Protein AF-A0A916G0N4-F1 (afdb_monomer_lite)

Foldseek 3Di:
DPPPDQDQADQLVVLVVCCVPPNLLRSQLSLLVSCVSLQNVVSSVVSNVCSPVLLVVLVVVLVVVLVVCVVVVHDPVVNVCSNLVSVLVSQLSSQLSSVQVNQSNVCCVVPNNPCRNVDDTDSPVSNVRSNVSSVVVSVVVVVVVVVVVD

pLDDT: mean 86.45, std 9.62, range [40.56, 96.0]

Sequence (150 aa):
MDEQKPLNPWEPYRLLSYFMFITIFGSGILLGINWKRLGKPEWMWKTILLSIFLPAAMIAGPMVFVLNAIETGLPEWLALLGILLPISINFAYLWSLTWLQNGAFQKFKAEGAAVLPGYVYDFQKAIVYGVLGAIGITVAVTVFISFLNG

Structure (mmCIF, N/CA/C/O backbone):
data_AF-A0A916G0N4-F1
#
_entry.id   AF-A0A916G0N4-F1
#
loop_
_atom_site.group_PDB
_atom_site.id
_atom_site.type_symbol
_atom_site.label_atom_id
_atom_site.label_alt_id
_atom_site.label_comp_id
_atom_site.label_asym_id
_atom_site.label_entity_id
_atom_site.label_seq_id
_atom_site.pdbx_PDB_ins_code
_atom_site.Cartn_x
_atom_site.Cartn_y
_atom_site.Cartn_z
_atom_site.occupancy
_atom_site.B_iso_or_equiv
_atom_site.auth_seq_id
_atom_site.auth_comp_id
_atom_site.auth_asym_id
_atom_site.auth_atom_id
_atom_site.pdbx_PDB_model_num
ATOM 1 N N . MET A 1 1 ? 6.343 -8.684 -35.056 1.00 42.94 1 MET A N 1
ATOM 2 C CA . MET A 1 1 ? 6.366 -8.526 -33.589 1.00 42.94 1 MET A CA 1
ATOM 3 C C . MET A 1 1 ? 6.252 -7.043 -33.339 1.00 42.94 1 MET A C 1
ATOM 5 O O . MET A 1 1 ? 7.209 -6.341 -33.631 1.00 42.94 1 MET A O 1
ATOM 9 N N . ASP A 1 2 ? 5.073 -6.562 -32.948 1.00 40.56 2 ASP A N 1
ATOM 10 C CA . ASP A 1 2 ? 4.893 -5.136 -32.682 1.00 4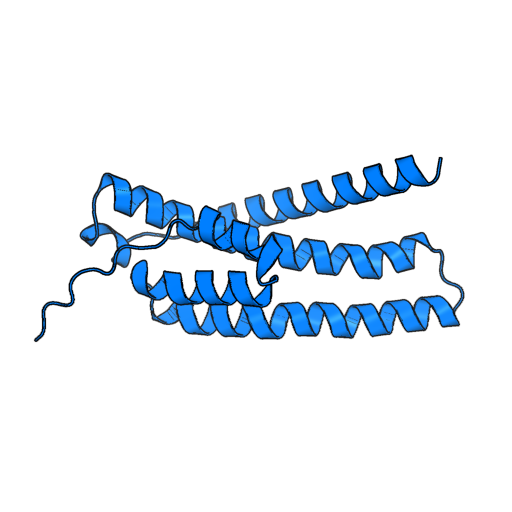0.56 2 ASP A CA 1
ATOM 11 C C . ASP A 1 2 ? 5.789 -4.732 -31.516 1.00 40.56 2 ASP A C 1
ATOM 13 O O . ASP A 1 2 ? 5.695 -5.279 -30.415 1.00 40.56 2 ASP A O 1
ATOM 17 N N . GLU A 1 3 ? 6.687 -3.796 -31.795 1.00 45.19 3 GLU A N 1
ATOM 18 C CA . GLU A 1 3 ? 7.539 -3.142 -30.818 1.00 45.19 3 GLU A CA 1
ATOM 19 C C . GLU A 1 3 ? 6.612 -2.384 -29.858 1.00 45.19 3 GLU A C 1
ATOM 21 O O . GLU A 1 3 ? 6.121 -1.288 -30.142 1.00 45.19 3 GLU A O 1
ATOM 26 N N . GLN A 1 4 ? 6.250 -3.031 -28.749 1.00 53.53 4 GLN A N 1
ATOM 27 C CA . GLN A 1 4 ? 5.367 -2.452 -27.749 1.00 53.53 4 GLN A CA 1
ATOM 28 C C . GLN A 1 4 ? 6.076 -1.222 -27.179 1.00 53.53 4 GLN A C 1
ATOM 30 O O . GLN A 1 4 ? 6.997 -1.350 -26.371 1.00 53.53 4 GLN A O 1
ATOM 35 N N . LYS A 1 5 ? 5.675 -0.022 -27.625 1.00 56.94 5 LYS A N 1
ATOM 36 C CA . LYS A 1 5 ? 6.181 1.236 -27.065 1.00 56.94 5 LYS A CA 1
ATOM 37 C C . LYS A 1 5 ? 6.083 1.147 -25.539 1.00 56.94 5 LYS A C 1
ATOM 39 O O . LYS A 1 5 ? 4.991 0.855 -25.038 1.00 56.94 5 LYS A O 1
ATOM 44 N N . PRO A 1 6 ? 7.180 1.381 -24.800 1.00 61.38 6 PRO A N 1
ATOM 45 C CA . PRO A 1 6 ? 7.157 1.258 -23.354 1.00 61.38 6 PRO A CA 1
ATOM 46 C C . PRO A 1 6 ? 6.121 2.233 -22.793 1.00 61.38 6 PRO A C 1
ATOM 48 O O . PRO A 1 6 ? 6.208 3.447 -22.987 1.00 61.38 6 PRO A O 1
ATOM 51 N N . LEU A 1 7 ? 5.093 1.688 -22.142 1.00 75.75 7 LEU A N 1
ATOM 52 C CA . LEU A 1 7 ? 4.059 2.488 -21.500 1.00 75.75 7 LEU A CA 1
ATOM 53 C C . LEU A 1 7 ? 4.699 3.270 -20.356 1.00 75.75 7 LEU A C 1
ATOM 55 O O . LEU A 1 7 ? 5.251 2.672 -19.437 1.00 75.75 7 LEU A O 1
ATOM 59 N N . ASN A 1 8 ? 4.588 4.597 -20.396 1.00 88.25 8 ASN A N 1
ATOM 60 C CA . ASN A 1 8 ? 5.119 5.461 -19.348 1.00 88.25 8 ASN A CA 1
ATOM 61 C C . ASN A 1 8 ? 4.451 5.109 -17.996 1.00 88.25 8 ASN A C 1
ATOM 63 O O . ASN A 1 8 ? 3.211 5.188 -17.907 1.00 88.25 8 ASN A O 1
ATOM 67 N N . PRO A 1 9 ? 5.214 4.675 -16.973 1.00 92.62 9 PRO A N 1
ATOM 68 C CA . PRO A 1 9 ? 4.667 4.391 -15.657 1.00 92.62 9 PRO A CA 1
ATOM 69 C C . PRO A 1 9 ? 4.053 5.637 -15.029 1.00 92.62 9 PRO A C 1
ATOM 71 O O . PRO A 1 9 ? 4.513 6.761 -15.226 1.00 92.62 9 PRO A O 1
ATOM 74 N N . TRP A 1 10 ? 2.990 5.435 -14.263 1.00 94.69 10 TRP A N 1
ATOM 75 C CA . TRP A 1 10 ? 2.390 6.512 -13.493 1.00 94.69 10 TRP A CA 1
ATOM 76 C C . TRP A 1 10 ? 3.190 6.765 -12.220 1.00 94.69 10 TRP A C 1
ATOM 78 O O . TRP A 1 10 ? 3.745 5.836 -11.630 1.00 94.69 10 TRP A O 1
ATOM 88 N N . GLU A 1 11 ? 3.193 8.021 -11.776 1.00 95.19 11 GLU A N 1
ATOM 89 C CA . GLU A 1 11 ? 3.809 8.420 -10.515 1.00 95.19 11 GLU A CA 1
ATOM 90 C C . GLU A 1 11 ? 3.076 7.766 -9.327 1.00 95.19 11 GLU A C 1
ATOM 92 O O . GLU A 1 11 ? 1.906 8.081 -9.086 1.00 95.19 11 GLU A O 1
ATOM 97 N N . PRO A 1 12 ? 3.728 6.874 -8.557 1.00 94.44 12 PRO A N 1
ATOM 98 C CA . PRO A 1 12 ? 3.033 6.062 -7.557 1.00 94.44 12 PRO A CA 1
ATOM 99 C C . PRO A 1 12 ? 2.393 6.883 -6.437 1.00 94.44 12 PRO A C 1
ATOM 101 O O . PRO A 1 12 ? 1.267 6.599 -6.043 1.00 94.44 12 PRO A O 1
ATOM 104 N N . TYR A 1 13 ? 3.053 7.944 -5.963 1.00 92.62 13 TYR A N 1
ATOM 105 C CA . TYR A 1 13 ? 2.492 8.811 -4.919 1.00 92.62 13 TYR A CA 1
ATOM 106 C C . TYR A 1 13 ? 1.250 9.579 -5.377 1.00 92.62 13 TYR A C 1
ATOM 108 O O . TYR A 1 13 ? 0.370 9.865 -4.566 1.00 92.62 13 TYR A O 1
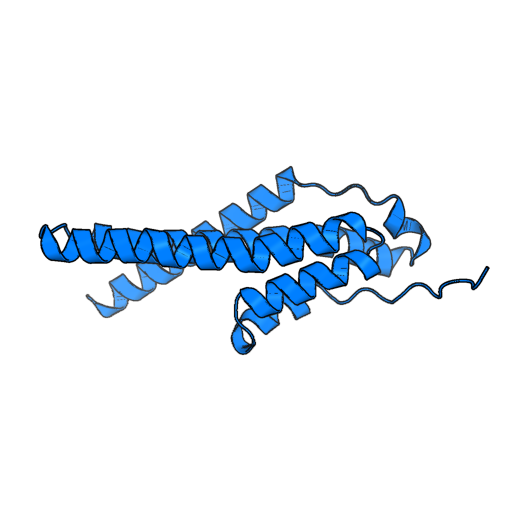ATOM 116 N N . ARG A 1 14 ? 1.127 9.854 -6.680 1.00 91.25 14 ARG A N 1
ATOM 117 C CA . ARG A 1 14 ? -0.097 10.413 -7.260 1.00 91.25 14 ARG A CA 1
ATOM 118 C C . ARG A 1 14 ? -1.225 9.380 -7.299 1.00 91.25 14 ARG A C 1
ATOM 120 O O . ARG A 1 14 ? -2.378 9.732 -7.097 1.00 91.25 14 ARG A O 1
ATOM 127 N N . LEU A 1 15 ? -0.911 8.104 -7.534 1.00 90.25 15 LEU A N 1
ATOM 128 C CA . LEU A 1 15 ? -1.906 7.027 -7.446 1.00 90.25 15 LEU A CA 1
ATOM 129 C C . LEU A 1 15 ? -2.354 6.780 -6.006 1.00 90.25 15 LEU A C 1
ATOM 131 O O . LEU A 1 15 ? -3.533 6.518 -5.755 1.00 90.25 15 LEU A O 1
ATOM 135 N N . LEU A 1 16 ? -1.413 6.892 -5.065 1.00 88.44 16 LEU A N 1
ATOM 136 C CA . LEU A 1 16 ? -1.713 6.858 -3.648 1.00 88.44 16 LEU A CA 1
ATOM 137 C C . LEU A 1 16 ? -2.668 7.994 -3.294 1.00 88.44 16 LEU A C 1
ATOM 139 O O . LEU A 1 16 ? -3.721 7.693 -2.767 1.00 88.44 16 LEU A O 1
ATOM 143 N N . SER A 1 17 ? -2.391 9.256 -3.640 1.00 84.94 17 SER A N 1
ATOM 144 C CA . SER A 1 17 ? -3.253 10.388 -3.246 1.00 84.94 17 SER A CA 1
ATOM 145 C C . SER A 1 17 ? -4.711 10.271 -3.712 1.00 84.94 17 SER A C 1
ATOM 147 O O . SER A 1 17 ? -5.602 10.828 -3.071 1.00 84.94 17 SER A O 1
ATOM 149 N N . TYR A 1 18 ? -4.988 9.480 -4.755 1.00 81.69 18 TYR A N 1
ATOM 150 C CA . TYR A 1 18 ? -6.356 9.145 -5.141 1.00 81.69 18 TYR A CA 1
ATOM 151 C C . TYR A 1 18 ? -7.131 8.345 -4.083 1.00 81.69 18 TYR A C 1
ATOM 153 O O . TYR A 1 18 ? -8.357 8.328 -4.155 1.00 81.69 18 TYR A O 1
ATOM 161 N N . PHE A 1 19 ? -6.490 7.776 -3.056 1.00 79.62 19 PHE A N 1
ATOM 162 C CA . PHE A 1 19 ? -7.173 7.014 -2.002 1.00 79.62 19 PHE A CA 1
ATOM 163 C C . PHE A 1 19 ? -8.196 7.894 -1.273 1.00 79.62 19 PHE A C 1
ATOM 165 O O . PHE A 1 19 ? -9.226 7.394 -0.824 1.00 79.62 19 PHE A O 1
ATOM 172 N N . MET A 1 20 ? -7.941 9.209 -1.236 1.00 68.94 20 MET A N 1
ATOM 173 C CA . MET A 1 20 ? -8.834 10.236 -0.696 1.00 68.94 20 MET A CA 1
ATOM 174 C C . MET A 1 20 ? -10.148 10.381 -1.481 1.00 68.94 20 MET A C 1
ATOM 176 O O . MET A 1 20 ? -11.122 10.887 -0.937 1.00 68.94 20 MET A O 1
ATOM 180 N N . PHE A 1 21 ? -10.189 9.947 -2.746 1.00 67.25 21 PHE A N 1
ATOM 181 C CA . PHE A 1 21 ? -11.327 10.132 -3.656 1.00 67.25 21 PHE A CA 1
ATOM 182 C C . PHE A 1 21 ? -11.977 8.817 -4.103 1.00 67.25 21 PHE A C 1
ATOM 184 O O . PHE A 1 21 ? -13.194 8.754 -4.235 1.00 67.25 21 PHE A O 1
ATOM 191 N N . ILE A 1 22 ? -11.184 7.768 -4.350 1.00 76.62 22 ILE A N 1
ATOM 192 C CA . ILE A 1 22 ? -11.657 6.488 -4.915 1.00 76.62 22 ILE A CA 1
ATOM 193 C C . ILE A 1 22 ? -11.482 5.307 -3.957 1.00 76.62 22 ILE A C 1
ATOM 195 O O . ILE A 1 22 ? -11.596 4.154 -4.375 1.00 76.62 22 ILE A O 1
ATOM 199 N N . THR A 1 23 ? -11.247 5.591 -2.673 1.00 81.94 23 THR A N 1
ATOM 200 C CA . THR A 1 23 ? -11.034 4.617 -1.590 1.00 81.94 23 THR A CA 1
ATOM 201 C C . THR A 1 23 ? -9.766 3.767 -1.752 1.00 81.94 23 THR A C 1
ATOM 203 O O . THR A 1 23 ? -9.054 3.831 -2.758 1.00 81.94 23 THR A O 1
ATOM 206 N N . ILE A 1 24 ? -9.493 2.922 -0.751 1.00 82.88 24 ILE A N 1
ATOM 207 C CA . ILE A 1 24 ? -8.392 1.949 -0.778 1.00 82.88 24 ILE A CA 1
ATOM 208 C C . ILE A 1 24 ? -8.495 0.997 -1.979 1.00 82.88 24 ILE A C 1
ATOM 210 O O . ILE A 1 24 ? -7.471 0.640 -2.567 1.00 82.88 24 ILE A O 1
ATOM 214 N N . PHE A 1 25 ? -9.718 0.632 -2.382 1.00 88.00 25 PHE A N 1
ATOM 215 C CA . PHE A 1 25 ? -9.958 -0.239 -3.531 1.00 88.00 25 PHE A CA 1
ATOM 216 C C . PHE A 1 25 ? -9.433 0.391 -4.821 1.00 88.00 25 PHE A C 1
ATOM 218 O O . PHE A 1 25 ? -8.640 -0.220 -5.536 1.00 88.00 25 PHE A O 1
ATOM 225 N N . GLY A 1 26 ? -9.827 1.636 -5.098 1.00 89.56 26 GLY A N 1
ATOM 226 C CA . GLY A 1 26 ? -9.453 2.329 -6.324 1.00 89.56 26 GLY A CA 1
ATOM 227 C C . GLY A 1 26 ? -7.947 2.565 -6.421 1.00 89.56 26 GLY A C 1
ATOM 228 O O . GLY A 1 26 ? -7.336 2.208 -7.429 1.00 89.56 26 GLY A O 1
ATOM 229 N N . SER A 1 27 ? -7.318 3.085 -5.362 1.00 91.44 27 SER A N 1
ATOM 230 C CA . SER A 1 27 ? -5.861 3.281 -5.349 1.00 91.44 27 SER A CA 1
ATOM 231 C C . SER A 1 27 ? -5.096 1.972 -5.478 1.00 91.44 27 SER A C 1
ATOM 233 O O . SER A 1 27 ? -4.120 1.903 -6.224 1.00 91.44 27 SER A O 1
ATOM 235 N N . GLY A 1 28 ? -5.558 0.915 -4.812 1.00 92.75 28 GLY A N 1
ATOM 236 C CA . GLY A 1 28 ? -4.969 -0.410 -4.928 1.00 92.75 28 GLY A CA 1
ATOM 237 C C . GLY A 1 28 ? -5.057 -0.990 -6.343 1.00 92.75 28 GLY A C 1
ATOM 238 O O . GLY A 1 28 ? -4.068 -1.511 -6.855 1.00 92.75 28 GLY A O 1
ATOM 239 N N . ILE A 1 29 ? -6.199 -0.829 -7.017 1.00 94.12 29 ILE A N 1
ATOM 240 C CA . ILE A 1 29 ? -6.379 -1.245 -8.416 1.00 94.12 29 ILE A CA 1
ATOM 241 C C . ILE A 1 29 ? -5.467 -0.440 -9.349 1.00 94.12 29 ILE A C 1
ATOM 243 O O . ILE A 1 29 ? -4.803 -1.028 -10.203 1.00 94.12 29 ILE A O 1
ATOM 247 N N . LEU A 1 30 ? -5.387 0.884 -9.182 1.00 95.19 30 LEU A N 1
ATOM 248 C CA . LEU A 1 30 ? -4.515 1.736 -9.997 1.00 95.19 30 LEU A CA 1
ATOM 249 C C . LEU A 1 30 ? -3.036 1.379 -9.823 1.00 95.19 30 LEU A C 1
ATOM 251 O O . LEU A 1 30 ? -2.321 1.253 -10.819 1.00 95.19 30 LEU A O 1
ATOM 255 N N . LEU A 1 31 ? -2.586 1.166 -8.582 1.00 95.31 31 LEU A N 1
ATOM 256 C CA . LEU A 1 31 ? -1.242 0.659 -8.294 1.00 95.31 31 LEU A CA 1
ATOM 257 C C . LEU A 1 31 ? -1.053 -0.731 -8.916 1.00 95.31 31 LEU A C 1
ATOM 259 O O . LEU A 1 31 ? -0.033 -0.983 -9.551 1.00 95.31 31 LEU A O 1
ATOM 263 N N . GLY A 1 32 ? -2.055 -1.606 -8.836 1.00 95.31 32 GLY A N 1
ATOM 264 C CA . GLY A 1 32 ? -2.060 -2.900 -9.512 1.00 95.31 32 GLY A CA 1
ATOM 265 C C . GLY A 1 32 ? -1.794 -2.777 -11.012 1.00 95.31 32 GLY A C 1
ATOM 266 O O . GLY A 1 32 ? -0.857 -3.381 -11.526 1.00 95.31 32 GLY A O 1
ATOM 267 N N . ILE A 1 33 ? -2.553 -1.934 -11.713 1.00 95.50 33 ILE A N 1
ATOM 268 C CA . ILE A 1 33 ? -2.384 -1.677 -13.153 1.00 95.50 33 ILE A CA 1
ATOM 269 C C . ILE A 1 33 ? -1.002 -1.079 -13.457 1.00 95.50 33 ILE A C 1
ATOM 271 O O . ILE A 1 33 ? -0.396 -1.409 -14.482 1.00 95.50 33 ILE A O 1
ATOM 275 N N . ASN A 1 34 ? -0.469 -0.235 -12.568 1.00 96.00 34 ASN A N 1
ATOM 276 C CA . ASN A 1 34 ? 0.844 0.382 -12.744 1.00 96.00 34 ASN A CA 1
ATOM 277 C C . ASN A 1 34 ? 1.980 -0.652 -12.821 1.00 96.00 34 ASN A C 1
ATOM 279 O O . ASN A 1 34 ? 2.974 -0.407 -13.503 1.00 96.00 34 ASN A O 1
ATOM 283 N N . TRP A 1 35 ? 1.816 -1.847 -12.239 1.00 95.56 35 TRP A N 1
ATOM 284 C CA . TRP A 1 35 ? 2.797 -2.930 -12.371 1.00 95.56 35 TRP A CA 1
ATOM 285 C C . TRP A 1 35 ? 3.080 -3.329 -13.815 1.00 95.56 35 TRP A C 1
ATOM 287 O O . TRP A 1 35 ? 4.229 -3.583 -14.172 1.00 95.56 35 TRP A O 1
ATOM 297 N N . LYS A 1 36 ? 2.056 -3.329 -14.675 1.00 92.88 36 LYS A N 1
ATOM 298 C CA . LYS A 1 36 ? 2.234 -3.623 -16.102 1.00 92.88 36 LYS A CA 1
ATOM 299 C C . LYS A 1 36 ? 3.125 -2.580 -16.780 1.00 92.88 36 LYS A C 1
ATOM 301 O O . LYS A 1 36 ? 3.925 -2.930 -17.641 1.00 92.88 36 LYS A O 1
ATOM 306 N N . ARG A 1 37 ? 3.013 -1.313 -16.372 1.00 91.31 37 ARG A N 1
ATOM 307 C CA . ARG A 1 37 ? 3.842 -0.207 -16.880 1.00 91.31 37 ARG A CA 1
ATOM 308 C C . ARG A 1 37 ? 5.269 -0.273 -16.333 1.00 91.31 37 ARG A C 1
ATOM 310 O O . ARG A 1 37 ? 6.205 0.069 -17.038 1.00 91.31 37 ARG A O 1
ATOM 317 N N . LEU A 1 38 ? 5.435 -0.784 -15.113 1.00 92.94 38 LEU A N 1
ATOM 318 C CA . LEU A 1 38 ? 6.727 -1.018 -14.459 1.00 92.94 38 LEU A CA 1
ATOM 319 C C . LEU A 1 38 ? 7.417 -2.330 -14.882 1.00 92.94 38 LEU A C 1
ATOM 321 O O . LEU A 1 38 ? 8.415 -2.718 -14.279 1.00 92.94 38 LEU A O 1
ATOM 325 N N . GLY A 1 39 ? 6.899 -3.033 -15.895 1.00 90.88 39 GLY A N 1
ATOM 326 C CA . GLY A 1 39 ? 7.513 -4.258 -16.414 1.00 90.88 39 GLY A CA 1
ATOM 327 C C . GLY A 1 39 ? 7.313 -5.508 -15.548 1.00 90.88 39 GLY A C 1
ATOM 328 O O . GLY A 1 39 ? 8.064 -6.465 -15.709 1.00 90.88 39 GLY A O 1
ATOM 329 N N . LYS A 1 40 ? 6.316 -5.519 -14.649 1.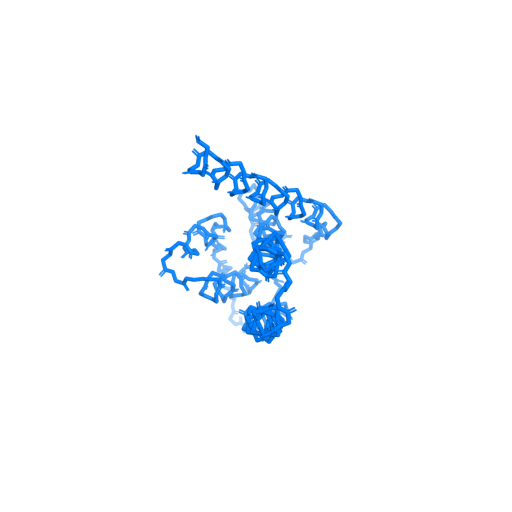00 92.75 40 LYS A N 1
ATOM 330 C CA . LYS A 1 40 ? 5.932 -6.671 -13.804 1.00 92.75 40 LYS A CA 1
ATOM 331 C C . LYS A 1 40 ? 4.454 -7.061 -13.991 1.00 92.75 40 LYS A C 1
ATOM 333 O O . LYS A 1 40 ? 3.671 -7.014 -13.037 1.00 92.75 40 LYS A O 1
ATOM 338 N N . PRO A 1 41 ? 4.003 -7.402 -15.214 1.00 92.75 41 PRO A N 1
ATOM 339 C CA . PRO A 1 41 ? 2.598 -7.737 -15.479 1.00 92.75 41 PRO A CA 1
ATOM 340 C C . PRO A 1 41 ? 2.063 -8.890 -14.612 1.00 92.75 41 PRO A C 1
ATOM 342 O O . PRO A 1 41 ? 0.873 -8.932 -14.309 1.00 92.75 41 PRO A O 1
ATOM 345 N N . GLU A 1 42 ? 2.928 -9.796 -14.164 1.00 93.88 42 GLU A N 1
ATOM 346 C CA . GLU A 1 42 ? 2.598 -10.925 -13.300 1.00 93.88 42 GLU A CA 1
ATOM 347 C C . GLU A 1 42 ? 2.234 -10.522 -11.858 1.00 93.88 42 GLU A C 1
ATOM 349 O O . GLU A 1 42 ? 1.622 -11.308 -11.130 1.00 93.88 42 GLU A O 1
ATOM 354 N N . TRP A 1 43 ? 2.562 -9.294 -11.436 1.00 94.62 43 TRP A N 1
ATOM 355 C CA . TRP A 1 43 ? 2.199 -8.761 -10.113 1.00 94.62 43 TRP A CA 1
ATOM 356 C C . TRP A 1 43 ? 0.885 -7.985 -10.136 1.00 94.62 43 TRP A C 1
ATOM 358 O O . TRP A 1 43 ? 0.222 -7.884 -9.105 1.00 94.62 43 TRP A O 1
ATOM 368 N N . MET A 1 44 ? 0.463 -7.515 -11.315 1.00 95.88 44 MET A N 1
ATOM 369 C CA . MET A 1 44 ? -0.761 -6.732 -11.502 1.00 95.88 44 MET A CA 1
ATOM 370 C C . MET A 1 44 ? -1.975 -7.417 -10.872 1.00 95.88 44 MET A C 1
ATOM 372 O O . MET A 1 44 ? -2.626 -6.844 -10.001 1.00 95.88 44 MET A O 1
ATOM 376 N N . TRP A 1 45 ? -2.257 -8.661 -11.266 1.00 94.94 45 TRP A N 1
ATOM 377 C CA . TRP A 1 45 ? -3.436 -9.377 -10.780 1.00 94.94 45 TRP A CA 1
ATOM 378 C C . TRP A 1 45 ? -3.355 -9.711 -9.294 1.00 94.94 45 TRP A C 1
ATOM 380 O O . TRP A 1 45 ? -4.356 -9.595 -8.597 1.00 94.94 45 TRP A O 1
ATOM 390 N N . LYS A 1 46 ? -2.167 -10.053 -8.782 1.00 95.19 46 LYS A N 1
ATOM 391 C CA . LYS A 1 46 ? -1.974 -10.327 -7.350 1.00 95.19 46 LYS A CA 1
ATOM 392 C C . LYS A 1 46 ? -2.290 -9.092 -6.510 1.00 95.19 46 LYS A C 1
ATOM 394 O O . LYS A 1 46 ? -3.016 -9.192 -5.528 1.00 95.19 46 LYS A O 1
ATOM 399 N N . THR A 1 47 ? -1.798 -7.928 -6.930 1.00 95.06 47 THR A N 1
ATOM 400 C CA . THR A 1 47 ? -2.084 -6.653 -6.270 1.00 95.06 47 THR A CA 1
ATOM 401 C C . THR A 1 47 ? -3.555 -6.270 -6.384 1.00 95.06 47 THR A C 1
ATOM 403 O O . THR A 1 47 ? -4.139 -5.903 -5.375 1.00 95.06 47 THR A O 1
ATOM 406 N N . ILE A 1 48 ? -4.183 -6.410 -7.557 1.00 94.75 48 ILE A N 1
ATOM 407 C CA . ILE A 1 48 ? -5.617 -6.116 -7.727 1.00 94.75 48 ILE A CA 1
ATOM 408 C C . ILE A 1 48 ? -6.468 -6.996 -6.804 1.00 94.75 48 ILE A C 1
ATOM 410 O O . ILE A 1 48 ? -7.327 -6.479 -6.095 1.00 94.75 48 ILE A O 1
ATOM 414 N N . LEU A 1 49 ? -6.209 -8.307 -6.773 1.00 94.69 49 LEU A N 1
ATOM 415 C CA . LEU A 1 49 ? -6.944 -9.236 -5.914 1.00 94.69 49 LEU A CA 1
ATOM 416 C C . LEU A 1 49 ? -6.741 -8.892 -4.435 1.00 94.69 49 LEU A C 1
ATOM 418 O O . LEU A 1 49 ? -7.720 -8.790 -3.700 1.00 94.69 49 LEU A O 1
ATOM 422 N N . LEU A 1 50 ? -5.501 -8.635 -4.003 1.00 92.81 50 LEU A N 1
ATOM 423 C CA . LEU A 1 50 ? -5.224 -8.197 -2.631 1.00 92.81 50 LEU A CA 1
ATOM 424 C C . LEU A 1 50 ? -5.942 -6.887 -2.299 1.00 92.81 50 LEU A C 1
ATOM 426 O O . LEU A 1 50 ? -6.544 -6.781 -1.241 1.00 92.81 50 LEU A O 1
ATOM 430 N N . SER A 1 51 ? -5.963 -5.921 -3.211 1.00 92.50 51 SER A N 1
ATOM 431 C CA . SER A 1 51 ? -6.645 -4.639 -3.025 1.00 92.50 51 SER A CA 1
ATOM 432 C C . SER A 1 51 ? -8.172 -4.733 -2.978 1.00 92.50 51 SER A C 1
ATOM 434 O O . SER A 1 51 ? -8.809 -3.768 -2.570 1.00 92.50 51 SER A O 1
ATOM 436 N N . ILE A 1 52 ? -8.761 -5.866 -3.367 1.00 90.88 52 ILE A N 1
ATOM 437 C CA . ILE A 1 52 ? -10.197 -6.141 -3.231 1.00 90.88 52 ILE A CA 1
ATOM 438 C C . ILE A 1 52 ? -10.465 -6.960 -1.966 1.00 90.88 52 ILE A C 1
ATOM 440 O O . ILE A 1 52 ? -11.306 -6.593 -1.147 1.00 90.88 52 ILE A O 1
ATOM 444 N N . PHE A 1 53 ? -9.743 -8.063 -1.779 1.00 90.75 53 PHE A N 1
ATOM 445 C CA . PHE A 1 53 ? -10.020 -8.995 -0.689 1.00 90.75 53 PHE A CA 1
ATOM 446 C C . PHE A 1 53 ? -9.487 -8.523 0.660 1.00 90.75 53 PHE A C 1
ATOM 448 O O . PHE A 1 53 ? -10.149 -8.749 1.671 1.00 90.75 53 PHE A O 1
ATOM 455 N N . LEU A 1 54 ? -8.329 -7.854 0.699 1.00 88.12 54 LEU A N 1
ATOM 456 C CA . LEU A 1 54 ? -7.745 -7.389 1.954 1.00 88.12 54 LEU A CA 1
ATOM 457 C C . LEU A 1 54 ? -8.651 -6.354 2.636 1.00 88.12 54 LEU A C 1
ATOM 459 O O . LEU A 1 54 ? -9.002 -6.593 3.788 1.00 88.12 54 LEU A O 1
ATOM 463 N N . PRO A 1 55 ? -9.130 -5.281 1.973 1.00 84.69 55 PRO A N 1
ATOM 464 C CA . PRO A 1 55 ? -10.019 -4.333 2.637 1.00 84.69 55 PRO A CA 1
ATOM 465 C C . PRO A 1 55 ? -11.352 -4.970 3.038 1.00 84.69 55 PRO A C 1
ATOM 467 O O . PRO A 1 55 ? -11.842 -4.698 4.126 1.00 84.69 55 PRO A O 1
ATOM 470 N N . ALA A 1 56 ? -11.912 -5.865 2.214 1.00 84.81 56 ALA A N 1
ATOM 471 C CA . ALA A 1 56 ? -13.151 -6.571 2.546 1.00 84.81 56 ALA A CA 1
ATOM 472 C C . ALA A 1 56 ? -13.005 -7.437 3.812 1.00 84.81 56 ALA A C 1
ATOM 474 O O . ALA A 1 56 ? -13.832 -7.352 4.722 1.00 84.81 56 ALA A O 1
ATOM 475 N N . ALA A 1 57 ? -11.923 -8.217 3.914 1.00 85.31 57 ALA A N 1
ATOM 476 C CA . ALA A 1 57 ? -11.617 -9.010 5.105 1.00 85.31 57 ALA A CA 1
ATOM 477 C C . ALA A 1 57 ? -11.382 -8.122 6.340 1.00 85.31 57 ALA A C 1
ATOM 479 O O . ALA A 1 57 ? -11.852 -8.431 7.436 1.00 85.31 57 ALA A O 1
ATOM 480 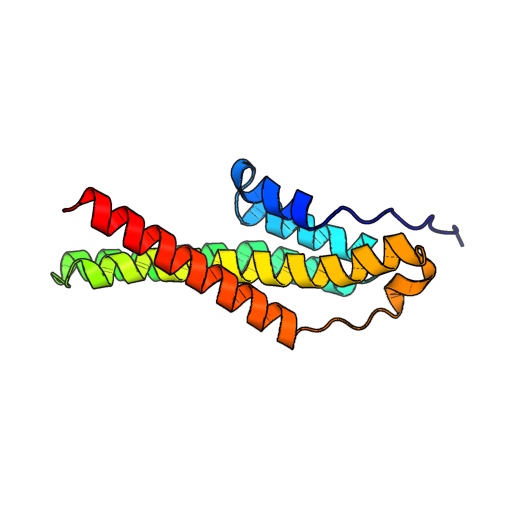N N . MET A 1 58 ? -10.711 -6.986 6.134 1.00 83.62 58 MET A N 1
ATOM 481 C CA . MET A 1 58 ? -10.427 -5.970 7.150 1.00 83.62 58 MET A CA 1
ATOM 482 C C . MET A 1 58 ? -11.642 -5.104 7.515 1.00 83.62 58 MET A C 1
ATOM 484 O O . MET A 1 58 ? -11.537 -4.272 8.402 1.00 83.62 58 MET A O 1
ATOM 488 N N . ILE A 1 59 ? -12.796 -5.279 6.873 1.00 81.25 59 ILE A N 1
ATOM 489 C CA . ILE A 1 59 ? -14.068 -4.689 7.314 1.00 81.25 59 ILE A CA 1
ATOM 490 C C . ILE A 1 59 ? -14.889 -5.751 8.045 1.00 81.25 59 ILE A C 1
ATOM 492 O O . ILE A 1 59 ? -15.361 -5.515 9.155 1.00 81.25 59 ILE A O 1
ATOM 496 N N . ALA A 1 60 ? -15.016 -6.943 7.456 1.00 83.56 60 ALA A N 1
ATOM 497 C CA . ALA A 1 60 ? -15.873 -8.001 7.980 1.00 83.56 60 ALA A CA 1
ATOM 498 C C . ALA A 1 60 ? -15.452 -8.486 9.379 1.00 83.56 60 ALA A C 1
ATOM 500 O O . ALA A 1 60 ? -16.283 -8.538 10.282 1.00 83.56 60 ALA A O 1
ATOM 501 N N . GLY A 1 61 ? -14.170 -8.812 9.581 1.00 83.12 61 GLY A N 1
ATOM 502 C CA . GLY A 1 61 ? -13.679 -9.312 10.874 1.00 83.12 61 GLY A CA 1
ATOM 503 C C . GLY A 1 61 ? -13.846 -8.296 12.015 1.00 83.12 61 GLY A C 1
ATOM 504 O O . GLY A 1 61 ? -14.447 -8.615 13.041 1.00 83.12 61 GLY A O 1
ATOM 505 N N . PRO A 1 62 ? -13.377 -7.055 11.831 1.00 83.50 62 PRO A N 1
ATOM 506 C CA . PRO A 1 62 ? -13.560 -5.964 12.784 1.00 83.50 62 PRO A CA 1
ATOM 507 C C . PRO A 1 62 ? -15.006 -5.652 13.119 1.00 83.50 62 PRO A C 1
ATOM 509 O O . PRO A 1 62 ? -15.312 -5.406 14.278 1.00 83.50 62 PRO A O 1
ATOM 512 N N . MET A 1 63 ? -15.903 -5.696 12.133 1.00 82.88 63 MET A N 1
ATOM 513 C CA . MET A 1 63 ? -17.321 -5.457 12.379 1.00 82.88 63 MET A CA 1
ATOM 514 C C . MET A 1 63 ? -17.896 -6.512 13.329 1.00 82.88 63 MET A C 1
ATOM 516 O O . MET A 1 63 ? -18.571 -6.157 14.287 1.00 82.88 63 MET A O 1
ATOM 520 N N . VAL A 1 64 ? -17.550 -7.790 13.138 1.00 85.38 64 VAL A N 1
ATOM 521 C CA . VAL A 1 64 ? -17.931 -8.865 14.071 1.00 85.38 64 VAL A CA 1
ATOM 522 C C . VAL A 1 64 ? -17.336 -8.630 15.462 1.00 85.38 64 VAL A C 1
ATOM 524 O O . VAL A 1 64 ? -18.033 -8.778 16.462 1.00 85.38 64 VAL A O 1
ATOM 527 N N . PHE A 1 65 ? -16.066 -8.227 15.544 1.00 85.38 65 PHE A N 1
ATOM 528 C CA . PHE A 1 65 ? -15.418 -7.928 16.821 1.00 85.38 65 PHE A CA 1
ATOM 529 C C . PHE A 1 65 ? -16.088 -6.762 17.562 1.00 85.38 65 PHE A C 1
ATOM 531 O O . PHE A 1 65 ? -16.367 -6.884 18.750 1.00 85.38 65 PHE A O 1
ATOM 538 N N . VAL A 1 66 ? -16.381 -5.657 16.872 1.00 83.38 66 VAL A N 1
ATOM 539 C CA . VAL A 1 66 ? -17.030 -4.474 17.455 1.00 83.38 66 VAL A CA 1
ATOM 540 C C . VAL A 1 66 ? -18.449 -4.801 17.917 1.00 83.38 66 VAL A C 1
ATOM 542 O O . VAL A 1 66 ? -18.822 -4.411 19.019 1.00 83.38 66 VAL A O 1
ATOM 545 N N . LEU A 1 67 ? -19.222 -5.555 17.129 1.00 85.25 67 LEU A N 1
ATOM 546 C CA . LEU A 1 67 ? -20.567 -5.991 17.522 1.00 85.25 67 LEU A CA 1
ATOM 547 C C . LEU A 1 67 ? -20.526 -6.843 18.801 1.00 85.25 67 LEU A C 1
ATOM 549 O O . LEU A 1 67 ? -21.239 -6.546 19.756 1.00 85.25 67 LEU A O 1
ATOM 553 N N . ASN A 1 68 ? -19.614 -7.818 18.870 1.00 85.25 68 ASN A N 1
ATOM 554 C CA . ASN A 1 68 ? -19.417 -8.628 20.076 1.00 85.25 68 ASN A CA 1
ATOM 555 C C . ASN A 1 68 ? -18.934 -7.790 21.271 1.00 85.25 68 ASN A C 1
ATOM 557 O O . ASN A 1 68 ? -19.329 -8.045 22.407 1.00 85.25 68 ASN A O 1
ATOM 561 N N . ALA A 1 69 ? -18.075 -6.793 21.041 1.00 83.62 69 ALA A N 1
ATOM 562 C CA . ALA A 1 69 ? -17.575 -5.902 22.086 1.00 83.62 69 ALA A CA 1
ATOM 563 C C . ALA A 1 69 ? -18.697 -5.065 22.719 1.00 83.62 69 ALA A C 1
ATOM 565 O O . ALA A 1 69 ? -18.713 -4.898 23.938 1.00 83.62 69 ALA A O 1
ATOM 566 N N . ILE A 1 70 ? -19.649 -4.597 21.904 1.00 81.88 70 ILE A N 1
ATOM 567 C CA . ILE A 1 70 ? -20.839 -3.868 22.363 1.00 81.88 70 ILE A CA 1
ATOM 568 C C . ILE A 1 70 ? -21.735 -4.786 23.201 1.00 81.88 70 ILE A C 1
ATOM 570 O O . ILE A 1 70 ? -22.157 -4.397 24.287 1.00 81.88 70 ILE A O 1
ATOM 574 N N . GLU A 1 71 ? -21.989 -6.013 22.740 1.00 85.94 71 GLU A N 1
ATOM 575 C CA . GLU A 1 71 ? -22.837 -6.974 23.462 1.00 85.94 71 GLU A CA 1
ATOM 576 C C . GLU A 1 71 ? -22.231 -7.429 24.798 1.00 85.94 71 GLU A C 1
ATOM 578 O O . GLU A 1 71 ? -22.951 -7.648 25.769 1.00 85.94 71 GLU A O 1
ATOM 583 N N . THR A 1 72 ? -20.905 -7.558 24.867 1.00 87.06 72 THR A N 1
ATOM 584 C CA . THR A 1 72 ? -20.192 -8.056 26.057 1.00 87.06 72 THR A CA 1
ATOM 585 C C . THR A 1 72 ? -19.761 -6.956 27.029 1.00 87.06 72 THR A C 1
ATOM 587 O O . THR A 1 72 ? -19.220 -7.266 28.091 1.00 87.06 72 THR A O 1
ATOM 590 N N . GLY A 1 73 ? -20.000 -5.681 26.701 1.00 87.06 73 GLY A N 1
ATOM 591 C CA . GLY A 1 73 ? -19.611 -4.546 27.541 1.00 87.06 73 GLY A CA 1
ATOM 592 C C . GLY A 1 73 ? -18.095 -4.359 27.652 1.00 87.06 73 GLY A C 1
ATOM 593 O O . GLY A 1 73 ? -17.598 -3.966 28.709 1.00 87.06 73 GLY A O 1
ATOM 594 N N . LEU A 1 74 ? -17.342 -4.674 26.590 1.00 83.50 74 LEU A N 1
ATOM 595 C CA . LEU A 1 74 ? -15.894 -4.468 26.580 1.00 83.50 74 LEU A CA 1
ATOM 596 C C . LEU A 1 74 ? -15.537 -2.975 26.710 1.00 83.50 74 LEU A C 1
ATOM 598 O O . LEU A 1 74 ? -16.274 -2.113 26.230 1.00 83.50 74 LEU A O 1
ATOM 602 N N . PRO A 1 75 ? -14.366 -2.658 27.295 1.00 83.31 75 PRO A N 1
ATOM 603 C CA . PRO A 1 75 ? -13.843 -1.299 27.333 1.00 83.31 75 PRO A CA 1
ATOM 604 C C . PRO A 1 75 ? -13.821 -0.611 25.959 1.00 83.31 75 PRO A C 1
ATOM 606 O O . PRO A 1 75 ? -13.366 -1.192 24.973 1.00 83.31 75 PRO A O 1
ATOM 609 N N . GLU A 1 76 ? -14.211 0.665 25.910 1.00 80.38 76 GLU A N 1
ATOM 610 C CA . GLU A 1 76 ? -14.298 1.460 24.671 1.00 80.38 76 GLU A CA 1
ATOM 611 C C . GLU A 1 76 ? -12.984 1.494 23.875 1.00 80.38 76 GLU A C 1
ATOM 613 O O . GLU A 1 76 ? -12.986 1.454 22.643 1.00 80.38 76 GLU A O 1
ATOM 618 N N . TRP A 1 77 ? -11.839 1.490 24.565 1.00 79.12 77 TRP A N 1
ATOM 619 C CA . TRP A 1 77 ? -10.525 1.474 23.919 1.00 79.12 77 TRP A CA 1
ATOM 620 C C . TRP A 1 77 ? -10.277 0.197 23.099 1.00 79.12 77 TRP A C 1
ATOM 622 O O . TRP A 1 77 ? -9.592 0.257 22.079 1.00 79.12 77 TRP A O 1
ATOM 632 N N . LEU A 1 78 ? -10.861 -0.947 23.481 1.00 80.00 78 LEU A N 1
ATOM 633 C CA . LEU A 1 78 ? -10.778 -2.181 22.694 1.00 80.00 78 LEU A CA 1
ATOM 634 C C . LEU A 1 78 ? -11.626 -2.085 21.426 1.00 80.00 78 LEU A C 1
ATOM 636 O O . LEU A 1 78 ? -11.157 -2.474 20.358 1.00 80.00 78 LEU A O 1
ATOM 640 N N . ALA A 1 79 ? -12.833 -1.519 21.513 1.00 80.19 79 ALA A N 1
ATOM 641 C CA . ALA A 1 79 ? -13.671 -1.275 20.339 1.00 80.19 79 ALA A CA 1
ATOM 642 C C . ALA A 1 79 ? -12.978 -0.321 19.346 1.00 80.19 79 ALA A C 1
ATOM 644 O O . ALA A 1 79 ? -12.967 -0.581 18.141 1.00 80.19 79 ALA A O 1
ATOM 645 N N . LEU A 1 80 ? -12.307 0.721 19.854 1.00 79.62 80 LEU A N 1
ATOM 646 C CA . LEU A 1 80 ? -11.483 1.628 19.050 1.00 79.62 80 LEU A CA 1
ATOM 647 C C . LEU A 1 80 ? -10.320 0.904 18.359 1.00 79.62 80 LEU A C 1
ATOM 649 O O . LEU A 1 80 ? -10.096 1.124 17.169 1.00 79.62 80 LEU A O 1
ATOM 653 N N . LEU A 1 81 ? -9.609 0.005 19.048 1.00 81.25 81 LEU A N 1
ATOM 654 C CA . LEU A 1 81 ? -8.563 -0.815 18.420 1.00 81.25 81 LEU A CA 1
ATOM 655 C C . LEU A 1 81 ? -9.118 -1.712 17.312 1.00 81.25 81 LEU A C 1
ATOM 657 O O . LEU A 1 81 ? -8.471 -1.861 16.273 1.00 81.25 81 LEU A O 1
ATOM 661 N N . GLY A 1 82 ? -10.325 -2.249 17.508 1.00 80.88 82 GLY A N 1
ATOM 662 C CA . GLY A 1 82 ? -11.054 -3.003 16.493 1.00 80.88 82 GLY A CA 1
ATOM 663 C C . GLY A 1 82 ? -11.226 -2.224 15.189 1.00 80.88 82 GLY A C 1
ATOM 664 O O . GLY A 1 82 ? -11.126 -2.817 14.125 1.00 80.88 82 GLY A O 1
ATOM 665 N N . ILE A 1 83 ? -11.401 -0.902 15.250 1.00 81.19 83 ILE A N 1
ATOM 666 C CA . ILE A 1 83 ? -11.587 -0.032 14.076 1.00 81.19 83 ILE A CA 1
ATOM 667 C C . ILE A 1 83 ? -10.252 0.488 13.524 1.00 81.19 83 ILE A C 1
ATOM 669 O O . ILE A 1 83 ? -10.042 0.506 12.309 1.00 81.19 83 ILE A O 1
ATOM 673 N N . LEU A 1 84 ? -9.337 0.917 14.397 1.00 82.69 84 LEU A N 1
ATOM 674 C CA . LEU A 1 84 ? -8.089 1.568 13.991 1.00 82.69 84 LEU A CA 1
ATOM 675 C C . LEU A 1 84 ? -7.103 0.597 13.346 1.00 82.69 84 LEU A C 1
ATOM 677 O O . LEU A 1 84 ? -6.505 0.918 12.323 1.00 82.69 84 LEU A O 1
ATOM 681 N N . LEU A 1 85 ? -6.944 -0.600 13.910 1.00 82.75 85 LEU A N 1
ATOM 682 C CA . LEU A 1 85 ? -5.957 -1.571 13.441 1.00 82.75 85 LEU A CA 1
ATOM 683 C C . LEU A 1 85 ? -6.178 -1.987 11.966 1.00 82.75 85 LEU A C 1
ATOM 685 O O . LEU A 1 85 ? -5.221 -1.947 11.189 1.00 82.75 85 LEU A O 1
ATOM 689 N N . PRO A 1 86 ? -7.408 -2.284 11.514 1.00 85.06 86 PRO A N 1
ATOM 690 C CA . PRO A 1 86 ? -7.692 -2.564 10.106 1.00 85.06 86 PRO A CA 1
ATOM 691 C C . PRO A 1 86 ? -7.454 -1.374 9.172 1.00 85.06 86 PRO A C 1
ATOM 693 O O . PRO A 1 86 ? -6.935 -1.556 8.068 1.00 85.06 86 PRO A O 1
ATOM 696 N N . ILE A 1 87 ? -7.800 -0.154 9.596 1.00 83.50 87 ILE A N 1
ATOM 697 C CA . ILE A 1 87 ? -7.524 1.069 8.824 1.00 83.50 87 ILE A CA 1
ATOM 698 C C . ILE A 1 87 ? -6.011 1.225 8.639 1.00 83.50 87 ILE A C 1
ATOM 700 O O . ILE A 1 87 ? -5.532 1.404 7.516 1.00 83.50 87 ILE A O 1
ATOM 704 N N . SER A 1 88 ? -5.254 1.074 9.725 1.00 85.38 88 SER A N 1
ATOM 705 C CA . SER A 1 88 ? -3.798 1.173 9.725 1.00 85.38 88 SER A CA 1
ATOM 706 C C . SER A 1 88 ? -3.144 0.106 8.851 1.00 85.38 88 SER A C 1
ATOM 708 O O . SER A 1 88 ? -2.224 0.428 8.104 1.00 85.38 88 SER A O 1
ATOM 710 N N . ILE A 1 89 ? -3.638 -1.136 8.860 1.00 87.12 89 ILE A N 1
ATOM 711 C CA . ILE A 1 89 ? -3.143 -2.211 7.983 1.00 87.12 89 ILE A CA 1
ATOM 712 C C . ILE A 1 89 ? -3.386 -1.886 6.506 1.00 87.12 89 ILE A C 1
ATOM 714 O O . ILE A 1 89 ? -2.479 -2.042 5.687 1.00 87.12 89 ILE A O 1
ATOM 718 N N . ASN A 1 90 ? -4.584 -1.416 6.149 1.00 88.12 90 ASN A N 1
ATOM 719 C CA . ASN A 1 90 ? -4.885 -1.045 4.765 1.00 88.12 90 ASN A CA 1
ATOM 720 C C . ASN A 1 90 ? -3.990 0.098 4.278 1.00 88.12 90 ASN A C 1
ATOM 722 O O . ASN A 1 90 ? -3.490 0.067 3.149 1.00 88.12 90 ASN A O 1
ATOM 726 N N . PHE A 1 91 ? -3.753 1.088 5.139 1.00 87.00 91 PHE A N 1
ATOM 727 C CA . PHE A 1 91 ? -2.829 2.165 4.828 1.00 87.00 91 PHE A CA 1
ATOM 728 C C . PHE A 1 91 ? -1.389 1.659 4.692 1.00 87.00 91 PHE A C 1
ATOM 730 O O . PHE A 1 91 ? -0.727 1.993 3.709 1.00 87.00 91 PHE A O 1
ATOM 737 N N . ALA A 1 92 ? -0.924 0.807 5.616 1.00 90.94 92 ALA A N 1
ATOM 738 C CA . ALA A 1 92 ? 0.399 0.181 5.559 1.00 90.94 92 ALA A CA 1
ATOM 739 C C . ALA A 1 92 ? 0.618 -0.504 4.208 1.00 90.94 92 ALA A C 1
ATOM 741 O O . ALA A 1 92 ? 1.630 -0.284 3.548 1.00 90.94 92 ALA A O 1
ATOM 742 N N . TYR A 1 93 ? -0.371 -1.293 3.782 1.00 91.88 93 TYR A N 1
ATOM 743 C CA . TYR A 1 93 ? -0.353 -2.019 2.522 1.00 91.88 93 TYR A CA 1
ATOM 744 C C . TYR A 1 93 ? -0.204 -1.079 1.318 1.00 91.88 93 TYR A C 1
ATOM 746 O O . TYR A 1 93 ? 0.711 -1.260 0.509 1.00 91.88 93 TYR A O 1
ATOM 754 N N . LEU A 1 94 ? -1.051 -0.049 1.206 1.00 92.19 94 LEU A N 1
ATOM 755 C CA . LEU A 1 94 ? -0.968 0.908 0.097 1.00 92.19 94 LEU A CA 1
ATOM 756 C C . LEU A 1 94 ? 0.335 1.708 0.115 1.00 92.19 94 LEU A C 1
ATOM 758 O O . LEU A 1 94 ? 0.919 1.956 -0.942 1.00 92.19 94 LEU A O 1
ATOM 762 N N . TRP A 1 95 ? 0.810 2.093 1.297 1.00 92.25 95 TRP A N 1
ATOM 763 C CA . TRP A 1 95 ? 2.054 2.836 1.452 1.00 92.25 95 TRP A CA 1
ATOM 764 C C . TRP A 1 95 ? 3.268 1.996 1.047 1.00 92.25 95 TRP A C 1
ATOM 766 O O . TRP A 1 95 ? 4.077 2.444 0.233 1.00 92.25 95 TRP A O 1
ATOM 776 N N . SER A 1 96 ? 3.363 0.751 1.530 1.00 94.31 96 SER A N 1
ATOM 777 C CA . SER A 1 96 ? 4.399 -0.206 1.122 1.00 94.31 96 SER A CA 1
ATOM 778 C C . SER A 1 96 ? 4.401 -0.420 -0.388 1.00 94.31 96 SER A C 1
ATOM 780 O O . SER A 1 96 ? 5.454 -0.373 -1.024 1.00 94.31 96 SER A O 1
ATOM 782 N N . LEU A 1 97 ? 3.221 -0.622 -0.975 1.00 94.62 97 LEU A N 1
ATOM 783 C CA . LEU A 1 97 ? 3.064 -0.833 -2.409 1.00 94.62 97 LEU A CA 1
ATOM 784 C C . LEU A 1 97 ? 3.508 0.394 -3.217 1.00 94.62 97 LEU A C 1
ATOM 786 O O . LEU A 1 97 ? 4.228 0.267 -4.207 1.00 94.62 97 LEU A O 1
ATOM 790 N N . THR A 1 98 ? 3.130 1.585 -2.762 1.00 95.12 98 THR A N 1
ATOM 791 C CA . THR A 1 98 ? 3.533 2.856 -3.375 1.00 95.12 98 THR A CA 1
ATOM 792 C C . THR A 1 98 ? 5.044 3.045 -3.310 1.00 95.12 98 THR A C 1
ATOM 794 O O . THR A 1 98 ? 5.663 3.407 -4.309 1.00 95.12 98 THR A O 1
ATOM 797 N N . TRP A 1 99 ? 5.654 2.758 -2.158 1.00 94.81 99 TRP A N 1
ATOM 798 C CA . TRP A 1 99 ? 7.096 2.866 -1.969 1.00 94.81 99 TRP A CA 1
ATOM 799 C C . TRP A 1 99 ? 7.863 1.902 -2.886 1.00 94.81 99 TRP A C 1
ATOM 801 O O . TRP A 1 99 ? 8.816 2.319 -3.548 1.00 94.81 99 TRP A O 1
ATOM 811 N N . LEU A 1 100 ? 7.400 0.649 -3.008 1.00 94.94 100 LEU A N 1
ATOM 812 C CA . LEU A 1 100 ? 7.975 -0.344 -3.929 1.00 94.94 100 LEU A CA 1
ATOM 813 C C . LEU A 1 100 ? 7.983 0.152 -5.368 1.00 94.94 100 LEU A C 1
ATOM 815 O O . LEU A 1 100 ? 8.998 0.070 -6.058 1.00 94.94 100 LEU A O 1
ATOM 819 N N . GLN A 1 101 ? 6.846 0.674 -5.818 1.00 95.94 101 GLN A N 1
ATOM 820 C CA . GLN A 1 101 ? 6.715 1.188 -7.173 1.00 95.94 101 GLN A CA 1
ATOM 821 C C . GLN A 1 101 ? 7.522 2.465 -7.383 1.00 95.94 101 GLN A C 1
ATOM 823 O O . GLN A 1 101 ? 8.039 2.683 -8.478 1.00 95.94 101 GLN A O 1
ATOM 828 N N . ASN A 1 102 ? 7.660 3.305 -6.353 1.00 95.44 102 ASN A N 1
ATOM 829 C CA . ASN A 1 102 ? 8.407 4.550 -6.461 1.00 95.44 102 ASN A CA 1
ATOM 830 C C . ASN A 1 102 ? 9.887 4.290 -6.751 1.00 95.44 102 ASN A C 1
ATOM 832 O O . ASN A 1 102 ? 10.457 4.978 -7.589 1.00 95.44 102 ASN A O 1
ATOM 836 N N . GLY A 1 103 ? 10.496 3.271 -6.142 1.00 93.25 103 GLY A N 1
ATOM 837 C CA . GLY A 1 103 ? 11.879 2.901 -6.448 1.00 93.25 103 GLY A CA 1
ATOM 838 C C . GLY A 1 103 ? 12.103 2.606 -7.939 1.00 93.25 103 GLY A C 1
ATOM 839 O O . GLY A 1 103 ? 13.013 3.163 -8.559 1.00 93.25 103 GLY A O 1
ATOM 840 N N . ALA A 1 104 ? 11.217 1.805 -8.537 1.00 93.69 104 ALA A N 1
ATOM 841 C CA . ALA A 1 104 ? 11.249 1.498 -9.967 1.00 93.69 104 ALA A CA 1
ATOM 842 C C . ALA A 1 104 ? 10.930 2.726 -10.837 1.00 93.69 104 ALA A C 1
ATOM 844 O O . ALA A 1 104 ? 11.575 2.951 -11.860 1.00 93.69 104 ALA A O 1
ATOM 845 N N . PHE A 1 105 ? 9.976 3.558 -10.414 1.00 95.38 105 PHE A N 1
ATOM 846 C CA . PHE A 1 105 ? 9.620 4.797 -11.104 1.00 95.38 105 PHE A CA 1
ATOM 847 C C . PHE A 1 105 ? 10.780 5.801 -11.143 1.00 95.38 105 PHE A C 1
ATOM 849 O O . PHE A 1 105 ? 11.054 6.371 -12.196 1.00 95.38 105 PHE A O 1
ATOM 856 N N . GLN A 1 106 ? 11.506 5.994 -10.037 1.00 95.00 106 GLN A N 1
ATOM 857 C CA . GLN A 1 106 ? 12.673 6.884 -10.012 1.00 95.00 106 GLN A CA 1
ATOM 858 C C . GLN A 1 106 ? 13.789 6.372 -10.928 1.00 95.00 106 GLN A C 1
ATOM 860 O O . GLN A 1 106 ? 14.390 7.157 -11.660 1.00 95.00 106 GLN A O 1
ATOM 865 N N . LYS A 1 107 ? 14.019 5.053 -10.956 1.00 93.44 107 LYS A N 1
ATOM 866 C CA . LYS A 1 107 ? 14.950 4.436 -11.911 1.00 93.44 107 LYS A CA 1
ATOM 867 C C . LYS A 1 107 ? 14.521 4.647 -13.358 1.00 93.44 107 LYS A C 1
ATOM 869 O O . LYS A 1 107 ? 15.349 5.025 -14.178 1.00 93.44 107 LYS A O 1
ATOM 874 N N . PHE A 1 108 ? 13.233 4.506 -13.652 1.00 93.94 108 PHE A N 1
ATOM 875 C CA . PHE A 1 108 ? 12.689 4.835 -14.966 1.00 93.94 108 PHE A CA 1
ATOM 876 C C . PHE A 1 108 ? 12.917 6.305 -15.350 1.00 93.94 108 PHE A C 1
ATOM 878 O O . PHE A 1 108 ? 13.314 6.580 -16.478 1.00 93.94 108 PHE A O 1
ATOM 885 N N . LYS A 1 109 ? 12.713 7.258 -14.430 1.00 93.75 109 LYS A N 1
ATOM 886 C CA . LYS A 1 109 ? 12.959 8.684 -14.713 1.00 93.75 109 LYS A CA 1
ATOM 887 C C . LYS A 1 109 ? 14.431 8.989 -14.991 1.00 93.75 109 LYS A C 1
ATOM 889 O O . LYS A 1 109 ? 14.708 9.888 -15.776 1.00 93.75 109 LYS A O 1
ATOM 894 N N . ALA A 1 110 ? 15.347 8.281 -14.333 1.00 94.25 110 ALA A N 1
ATOM 895 C CA . ALA A 1 110 ? 16.782 8.502 -14.470 1.00 94.25 110 ALA A CA 1
ATOM 896 C C . ALA A 1 110 ? 17.384 7.806 -15.703 1.00 94.25 110 ALA A C 1
ATOM 898 O O . ALA A 1 110 ? 18.236 8.380 -16.373 1.00 94.25 110 ALA A O 1
ATOM 899 N N . GLU A 1 111 ? 16.953 6.576 -15.994 1.00 92.50 111 GLU A N 1
ATOM 900 C CA . GLU A 1 111 ? 17.641 5.669 -16.928 1.00 92.50 111 GLU A CA 1
ATOM 901 C C . GLU A 1 111 ? 16.735 5.178 -18.078 1.00 92.50 111 GLU A C 1
ATOM 903 O O . GLU A 1 111 ? 17.194 4.519 -19.009 1.00 92.50 111 GLU A O 1
ATOM 908 N N . GLY A 1 112 ? 15.442 5.514 -18.056 1.00 90.69 112 GLY A N 1
ATOM 909 C CA . GLY A 1 112 ? 14.470 5.155 -19.090 1.00 90.69 112 GLY A CA 1
ATOM 910 C C . GLY A 1 112 ? 13.818 3.780 -18.902 1.00 90.69 112 GLY A C 1
ATOM 911 O O . GLY A 1 112 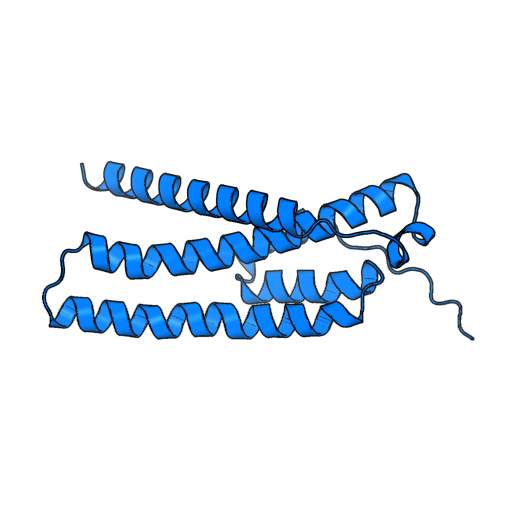? 13.902 3.144 -17.856 1.00 90.69 112 GLY A O 1
ATOM 912 N N . ALA A 1 113 ? 13.103 3.304 -19.924 1.00 89.31 113 ALA A N 1
ATOM 913 C CA . ALA A 1 113 ? 12.285 2.088 -19.824 1.00 89.31 113 ALA A CA 1
ATOM 914 C C . ALA A 1 113 ? 13.086 0.778 -19.760 1.00 89.31 113 ALA A C 1
ATOM 916 O O . ALA A 1 113 ? 12.596 -0.210 -19.214 1.00 89.31 113 ALA A O 1
ATOM 917 N N . ALA A 1 114 ? 14.308 0.760 -20.299 1.00 87.88 114 ALA A N 1
ATOM 918 C CA . ALA A 1 114 ? 15.109 -0.457 -20.435 1.00 87.88 114 ALA A CA 1
ATOM 919 C C . ALA A 1 114 ? 15.491 -1.094 -19.086 1.00 87.88 114 ALA A C 1
ATOM 921 O O . ALA A 1 114 ? 15.722 -2.299 -19.022 1.00 87.88 114 ALA A O 1
ATOM 922 N N . VAL A 1 115 ? 15.518 -0.312 -18.001 1.00 90.31 115 VAL A N 1
ATOM 923 C CA . VAL A 1 115 ? 15.930 -0.791 -16.670 1.00 90.31 115 VAL A CA 1
ATOM 924 C C . VAL A 1 115 ? 14.806 -1.455 -15.874 1.00 90.31 115 VAL A C 1
ATOM 926 O O . VAL A 1 115 ? 15.069 -2.170 -14.909 1.00 90.31 115 VAL A O 1
ATOM 929 N N . LEU A 1 116 ? 13.547 -1.246 -16.268 1.00 90.06 116 LEU A N 1
ATOM 930 C CA . LEU A 1 116 ? 12.377 -1.695 -15.508 1.00 90.06 116 LEU A CA 1
ATOM 931 C C . LEU A 1 116 ? 12.275 -3.226 -15.344 1.00 90.06 116 LEU A C 1
ATOM 933 O O . LEU A 1 116 ? 12.025 -3.673 -14.221 1.00 90.06 116 LEU A O 1
ATOM 937 N N . PRO A 1 117 ? 12.512 -4.060 -16.379 1.00 86.69 117 PRO A N 1
ATOM 938 C CA . PRO A 1 117 ? 12.405 -5.515 -16.234 1.00 86.69 117 PRO A CA 1
ATOM 939 C C . PRO A 1 117 ? 13.400 -6.101 -15.219 1.00 86.69 117 PRO A C 1
ATOM 941 O O . PRO A 1 117 ? 13.064 -7.050 -14.503 1.00 86.69 117 PRO A O 1
ATOM 944 N N . GLY A 1 118 ? 14.600 -5.513 -15.140 1.00 88.31 118 GLY A N 1
ATOM 945 C CA . GLY A 1 118 ? 15.694 -5.936 -14.263 1.00 88.31 118 GLY A CA 1
ATOM 946 C C . GLY A 1 118 ? 15.703 -5.277 -12.883 1.00 88.31 118 GLY A C 1
ATOM 947 O O . GLY A 1 118 ? 16.564 -5.602 -12.068 1.00 88.31 118 GLY A O 1
ATOM 948 N N . TYR A 1 119 ? 14.770 -4.363 -12.595 1.00 92.31 119 TYR A N 1
ATOM 949 C CA . TYR A 1 119 ? 14.732 -3.686 -11.303 1.00 92.31 119 TYR A CA 1
ATOM 950 C C . TYR A 1 119 ? 14.442 -4.676 -10.165 1.00 92.31 119 TYR A C 1
ATOM 952 O O . TYR A 1 119 ? 13.449 -5.412 -10.189 1.00 92.31 119 TYR A O 1
ATOM 960 N N . VAL A 1 120 ? 15.318 -4.678 -9.158 1.00 93.44 120 VAL A N 1
ATOM 961 C CA . VAL A 1 120 ? 15.186 -5.502 -7.954 1.00 93.44 120 VAL A CA 1
ATOM 962 C C . VAL A 1 120 ? 14.410 -4.719 -6.903 1.00 93.44 120 VAL A C 1
ATOM 964 O O . VAL A 1 120 ? 14.841 -3.663 -6.445 1.00 93.44 120 VAL A O 1
ATOM 967 N N . TYR A 1 121 ? 13.256 -5.255 -6.520 1.00 92.31 121 TYR A N 1
ATOM 968 C CA . TYR A 1 121 ? 12.360 -4.637 -5.552 1.00 92.31 121 TYR A CA 1
ATOM 969 C C . TYR A 1 121 ? 12.759 -4.998 -4.118 1.00 92.31 121 TYR A C 1
ATOM 971 O O . TYR A 1 121 ? 12.867 -6.174 -3.770 1.00 92.31 121 TYR A O 1
ATOM 979 N N . ASP A 1 122 ? 12.933 -3.982 -3.272 1.00 93.62 122 ASP A N 1
ATOM 980 C CA . ASP A 1 122 ? 13.279 -4.143 -1.857 1.00 93.62 122 ASP A CA 1
ATOM 981 C C . ASP A 1 122 ? 12.011 -4.259 -0.994 1.00 93.62 122 ASP A C 1
ATOM 983 O O . ASP A 1 122 ? 11.487 -3.282 -0.452 1.00 93.62 122 ASP A O 1
ATOM 987 N N . PHE A 1 123 ? 11.486 -5.482 -0.896 1.00 91.44 123 PHE A N 1
ATOM 988 C CA . PHE A 1 123 ? 10.281 -5.781 -0.117 1.00 91.44 123 PHE A CA 1
ATOM 989 C C . PHE A 1 123 ? 10.452 -5.529 1.382 1.00 91.44 123 PHE A C 1
ATOM 991 O O . PHE A 1 123 ? 9.500 -5.105 2.034 1.00 91.44 123 PHE A O 1
ATOM 998 N N . GLN A 1 124 ? 11.647 -5.755 1.932 1.00 92.81 124 GLN A N 1
ATOM 999 C CA . GLN A 1 124 ? 11.891 -5.559 3.360 1.00 92.81 124 GLN A CA 1
ATOM 1000 C C . GLN A 1 124 ? 11.768 -4.085 3.731 1.00 92.81 124 GLN A C 1
ATOM 1002 O O . GLN A 1 124 ? 11.003 -3.742 4.633 1.00 92.81 124 GLN A O 1
ATOM 1007 N N . LYS A 1 125 ? 12.448 -3.195 2.995 1.00 90.69 125 LYS A N 1
ATOM 1008 C CA . LYS A 1 125 ? 12.321 -1.754 3.238 1.00 90.69 125 LYS A CA 1
ATOM 1009 C C . LYS A 1 125 ? 10.896 -1.273 3.020 1.00 90.69 125 LYS A C 1
ATOM 1011 O O . LYS A 1 125 ? 10.395 -0.501 3.831 1.00 90.69 125 LYS A O 1
ATOM 1016 N N . ALA A 1 126 ? 10.217 -1.760 1.986 1.00 90.81 126 ALA A N 1
ATOM 1017 C CA . ALA A 1 126 ? 8.828 -1.399 1.738 1.00 90.81 126 ALA A CA 1
ATOM 1018 C C . ALA A 1 126 ? 7.901 -1.724 2.911 1.00 90.81 126 ALA A C 1
ATOM 1020 O O . ALA A 1 126 ? 7.067 -0.896 3.280 1.00 90.81 126 ALA A O 1
ATOM 1021 N N . ILE A 1 127 ? 8.049 -2.913 3.502 1.00 90.62 127 ILE A N 1
ATOM 1022 C CA . ILE A 1 127 ? 7.287 -3.322 4.686 1.00 90.62 127 ILE A CA 1
ATOM 1023 C C . ILE A 1 127 ? 7.620 -2.401 5.859 1.00 90.62 127 ILE A C 1
ATOM 1025 O O . ILE A 1 127 ? 6.704 -1.872 6.479 1.00 90.62 127 ILE A O 1
ATOM 1029 N N . VAL A 1 128 ? 8.906 -2.138 6.120 1.00 92.06 128 VAL A N 1
ATOM 1030 C CA . VAL A 1 128 ? 9.331 -1.231 7.200 1.00 92.06 128 VAL A CA 1
ATOM 1031 C C . VAL A 1 128 ? 8.700 0.154 7.036 1.00 92.06 128 VAL A C 1
ATOM 1033 O O . VAL A 1 128 ? 8.086 0.657 7.972 1.00 92.06 128 VAL A O 1
ATOM 1036 N N . TYR A 1 129 ? 8.772 0.755 5.845 1.00 88.88 129 TYR A N 1
ATOM 1037 C CA . TYR A 1 129 ? 8.168 2.067 5.596 1.00 88.88 129 TYR A CA 1
ATOM 1038 C C . TYR A 1 129 ? 6.640 2.051 5.698 1.00 88.88 129 TYR A C 1
ATOM 1040 O O . TYR A 1 129 ? 6.062 3.018 6.190 1.00 88.88 129 TYR A O 1
ATOM 1048 N N . GLY A 1 130 ? 5.978 0.975 5.264 1.00 88.12 130 GLY A N 1
ATOM 1049 C CA . GLY A 1 130 ? 4.530 0.824 5.427 1.00 88.12 130 GLY A CA 1
ATOM 1050 C C . GLY A 1 130 ? 4.115 0.719 6.888 1.00 88.12 130 GLY A C 1
ATOM 1051 O O . GLY A 1 130 ? 3.195 1.415 7.309 1.00 88.12 130 GLY A O 1
ATOM 1052 N N . VAL A 1 131 ? 4.828 -0.087 7.678 1.00 88.50 131 VAL A N 1
ATOM 1053 C CA . VAL A 1 131 ? 4.596 -0.227 9.122 1.00 88.50 131 VAL A CA 1
ATOM 1054 C C . VAL A 1 131 ? 4.814 1.106 9.832 1.00 88.50 131 VAL A C 1
ATOM 1056 O O . VAL A 1 131 ? 3.956 1.525 10.602 1.00 88.50 131 VAL A O 1
ATOM 1059 N N . LEU A 1 132 ? 5.904 1.819 9.535 1.00 90.12 132 LEU A N 1
ATOM 1060 C CA . LEU A 1 132 ? 6.151 3.147 10.104 1.00 90.12 132 LEU A CA 1
ATOM 1061 C C . LEU A 1 132 ? 5.039 4.142 9.744 1.00 90.12 132 LEU A C 1
ATOM 1063 O O . LEU A 1 132 ? 4.576 4.878 10.614 1.00 90.12 132 LEU A O 1
ATOM 1067 N N . GLY A 1 133 ? 4.568 4.134 8.492 1.00 83.25 133 GLY A N 1
ATOM 1068 C CA . GLY A 1 133 ? 3.439 4.962 8.062 1.00 83.25 133 GLY A CA 1
ATOM 1069 C C . GLY A 1 133 ? 2.147 4.638 8.817 1.00 83.25 133 GLY A C 1
ATOM 1070 O O . GLY A 1 133 ? 1.448 5.540 9.275 1.00 83.25 133 GLY A O 1
ATOM 1071 N N . ALA A 1 134 ? 1.857 3.352 9.014 1.00 85.25 134 ALA A N 1
ATOM 1072 C CA . ALA A 1 134 ? 0.685 2.888 9.750 1.00 85.25 134 ALA A CA 1
ATOM 1073 C C . ALA A 1 134 ? 0.732 3.249 11.239 1.00 85.25 134 ALA A C 1
ATOM 1075 O O . ALA A 1 134 ? -0.273 3.694 11.797 1.00 85.25 134 ALA A O 1
ATOM 1076 N N . ILE A 1 135 ? 1.898 3.110 11.878 1.00 86.00 135 ILE A N 1
ATOM 1077 C CA . ILE A 1 135 ? 2.111 3.560 13.259 1.00 86.00 135 ILE A CA 1
ATOM 1078 C C . ILE A 1 135 ? 1.886 5.071 13.343 1.00 86.00 135 ILE A C 1
ATOM 1080 O O . ILE A 1 135 ? 1.137 5.520 14.206 1.00 86.00 135 ILE A O 1
ATOM 1084 N N . GLY A 1 136 ? 2.462 5.844 12.415 1.00 85.38 136 GLY A N 1
ATOM 1085 C CA . GLY A 1 136 ? 2.295 7.297 12.360 1.00 85.38 136 GLY A CA 1
ATOM 1086 C C . GLY A 1 136 ? 0.828 7.727 12.301 1.00 85.38 136 GLY A C 1
ATOM 1087 O O . GLY A 1 136 ? 0.410 8.576 13.086 1.00 85.38 136 GLY A O 1
ATOM 1088 N N . ILE A 1 137 ? 0.023 7.097 11.438 1.00 81.88 137 ILE A N 1
ATOM 1089 C CA . ILE A 1 137 ? -1.422 7.369 11.363 1.00 81.88 137 ILE A CA 1
ATOM 1090 C C . ILE A 1 137 ? -2.145 6.947 12.636 1.00 81.88 137 ILE A C 1
ATOM 1092 O O . ILE A 1 137 ? -2.954 7.715 13.148 1.00 81.88 137 ILE A O 1
ATOM 1096 N N . THR A 1 138 ? -1.852 5.759 13.165 1.00 83.06 138 THR A N 1
ATOM 1097 C CA . THR A 1 138 ? -2.500 5.261 14.388 1.00 83.06 138 THR A CA 1
ATOM 1098 C C . THR A 1 138 ? -2.279 6.232 15.543 1.00 83.06 138 THR A C 1
ATOM 1100 O O . THR A 1 138 ? -3.230 6.611 16.225 1.00 83.06 138 THR A O 1
ATOM 1103 N N . VAL A 1 139 ? -1.035 6.681 15.732 1.00 85.25 139 VAL A N 1
ATOM 1104 C CA . VAL A 1 139 ? -0.673 7.668 16.753 1.00 85.25 139 VAL A CA 1
ATOM 1105 C C . VAL A 1 139 ? -1.372 9.000 16.490 1.00 85.25 139 VAL A C 1
ATOM 1107 O O . VAL A 1 139 ? -1.992 9.530 17.405 1.00 85.25 139 VAL A O 1
ATOM 1110 N N . ALA A 1 140 ? -1.336 9.521 15.260 1.00 84.94 140 ALA A N 1
ATOM 1111 C CA . ALA A 1 140 ? -1.973 10.794 14.922 1.00 84.94 140 ALA A CA 1
ATOM 1112 C C . ALA A 1 140 ? -3.486 10.782 15.194 1.00 84.94 140 ALA A C 1
ATOM 1114 O O . ALA A 1 140 ? -4.005 11.712 15.807 1.00 84.94 140 ALA A O 1
ATOM 1115 N N . VAL A 1 141 ? -4.182 9.715 14.794 1.00 81.81 141 VAL A N 1
ATOM 1116 C CA . VAL A 1 141 ? -5.624 9.557 15.031 1.00 81.81 141 VAL A CA 1
ATOM 1117 C C . VAL A 1 141 ? -5.919 9.405 16.522 1.00 81.81 141 VAL A C 1
ATOM 1119 O O . VAL A 1 141 ? -6.837 10.043 17.023 1.00 81.81 141 VAL A O 1
ATOM 1122 N N . THR A 1 142 ? -5.119 8.618 17.246 1.00 81.75 142 THR A N 1
ATOM 1123 C CA . THR A 1 142 ? -5.289 8.426 18.696 1.00 81.75 142 THR A CA 1
ATOM 1124 C C . THR A 1 142 ? -5.118 9.746 19.442 1.00 81.75 142 THR A C 1
ATOM 1126 O O . THR A 1 142 ? -5.969 10.114 20.242 1.00 81.75 142 THR A O 1
ATOM 1129 N N . VAL A 1 143 ? -4.051 10.491 19.144 1.00 85.62 143 VAL A N 1
ATOM 1130 C CA . VAL A 1 143 ? -3.785 11.809 19.734 1.00 85.62 143 VAL A CA 1
ATOM 1131 C C . VAL A 1 143 ? -4.917 12.783 19.412 1.00 85.62 143 VAL A C 1
ATOM 1133 O O . VAL A 1 143 ? -5.404 13.461 20.312 1.00 85.62 143 VAL A O 1
ATOM 1136 N N . PHE A 1 144 ? -5.373 12.824 18.158 1.00 83.50 144 PHE A N 1
ATOM 1137 C CA . PHE A 1 144 ? -6.482 13.680 17.741 1.00 83.50 144 PHE A CA 1
ATOM 1138 C C . PHE A 1 144 ? -7.778 13.371 18.505 1.00 83.50 144 PHE A C 1
ATOM 1140 O O . PHE A 1 144 ? -8.412 14.289 19.012 1.00 83.50 144 PHE A O 1
ATOM 1147 N N . ILE A 1 145 ? -8.142 12.093 18.647 1.00 80.31 145 ILE A N 1
ATOM 1148 C CA . ILE A 1 145 ? -9.324 11.678 19.417 1.00 80.31 145 ILE A CA 1
ATOM 1149 C C . ILE A 1 145 ? -9.176 12.064 20.894 1.00 80.31 145 ILE A C 1
ATOM 1151 O O . ILE A 1 145 ? -10.112 12.602 21.478 1.00 80.31 145 ILE A O 1
ATOM 1155 N N . SER A 1 146 ? -8.000 11.851 21.491 1.00 79.38 146 SER A N 1
ATOM 1156 C CA . SER A 1 146 ? -7.738 12.246 22.880 1.00 79.38 146 SER A CA 1
ATOM 1157 C C . SER A 1 146 ? -7.887 13.753 23.101 1.00 79.38 146 SER A C 1
ATOM 1159 O O . SER A 1 146 ? -8.418 14.153 24.129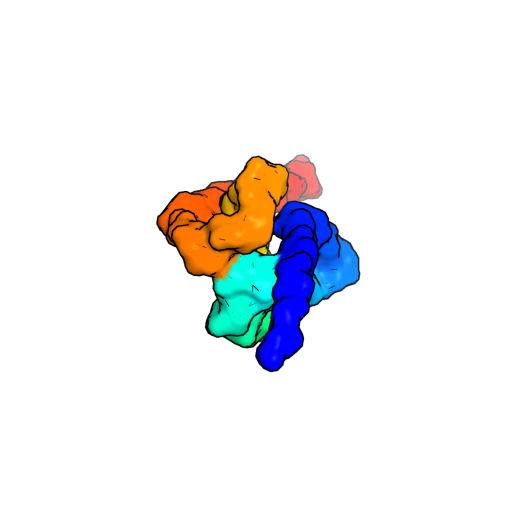 1.00 79.38 146 SER A O 1
ATOM 1161 N N . PHE A 1 147 ? -7.473 14.586 22.138 1.00 84.56 147 PHE A N 1
ATOM 1162 C CA . PHE A 1 147 ? -7.678 16.039 22.190 1.00 84.56 147 PHE A CA 1
ATOM 1163 C C . PHE A 1 147 ? -9.147 16.461 22.081 1.00 84.56 147 PHE A C 1
ATOM 1165 O O . PHE A 1 147 ? -9.495 17.522 22.581 1.00 84.56 147 PHE A O 1
ATOM 1172 N N . LEU A 1 148 ? -10.002 15.682 21.413 1.00 78.25 148 LEU A N 1
ATOM 1173 C CA . LEU A 1 148 ? -11.433 15.992 21.303 1.00 78.25 148 LEU A CA 1
ATOM 1174 C C . LEU A 1 148 ? -12.229 15.608 22.558 1.00 78.25 148 LEU A C 1
ATOM 1176 O O . LEU A 1 148 ? -13.311 16.149 22.774 1.00 78.25 148 LEU A O 1
ATOM 1180 N N . ASN A 1 149 ? -11.712 14.667 23.351 1.00 74.56 149 ASN A N 1
ATOM 1181 C CA . ASN A 1 149 ? -12.387 14.107 24.524 1.00 74.56 149 ASN A CA 1
ATOM 1182 C C . ASN A 1 149 ? -11.902 14.687 25.867 1.00 74.56 149 ASN A C 1
ATOM 1184 O O . ASN A 1 149 ? -12.440 14.302 26.906 1.00 74.56 149 ASN A O 1
ATOM 1188 N N . GLY A 1 150 ? -10.875 15.544 25.864 1.00 68.62 150 GLY A N 1
ATOM 1189 C CA . GLY A 1 150 ? -10.323 16.213 27.051 1.00 68.62 150 GLY A CA 1
ATOM 1190 C C . GLY A 1 150 ? -10.651 17.695 27.071 1.00 68.62 150 GLY A C 1
ATOM 1191 O O . GLY A 1 150 ? -10.913 18.206 28.181 1.00 68.62 150 GLY A O 1
#

Radius of gyration: 18.41 Å; chains: 1; bounding box: 40×27×61 Å

Secondary structure (DSSP, 8-state):
----PPPPPP-HHHHHHTHHHHHHHHHHHHHHHHHHHTT-HHHHHHHHHHHHHHHHHHHHHHHHHHHHHHHHT--HHHHHHHHHHHHHHHHHHHHHHHHHHHHHHHHHHHH-GGGTTTPPP-HHHHHHHHHHHHHHHHHHHHHHHHHHH-